Protein AF-A0A0Q6CCL9-F1 (afdb_monomer)

Sequence (77 aa):
MSRSVYVLRDGKLVEKSKALRSDGPFFMRDIDPYESPITGETITSRSQRREEMKRHDCIDARDLKGTLLANGKRHRG

Nearest PDB structures (foldseek):
  2elm-assembly1_A  TM=4.744E-01  e=8.903E+00  Homo sapiens
  9h6b-assembly1_B  TM=2.349E-01  e=2.507E+00  Escherichia coli KLY

Structure (mmCIF, N/CA/C/O backbone):
data_AF-A0A0Q6CCL9-F1
#
_entry.id   AF-A0A0Q6CCL9-F1
#
loop_
_atom_site.group_PDB
_atom_site.id
_atom_site.type_symbol
_atom_site.label_atom_id
_atom_site.label_alt_id
_atom_site.label_comp_id
_atom_site.label_asym_id
_atom_site.label_entity_id
_atom_site.label_seq_id
_atom_site.pdbx_PDB_ins_code
_atom_site.Cartn_x
_atom_site.Cartn_y
_atom_site.Cartn_z
_atom_site.occupancy
_atom_site.B_iso_or_equiv
_atom_site.auth_seq_id
_atom_site.auth_comp_id
_atom_site.auth_asym_id
_atom_site.auth_atom_id
_atom_site.pdbx_PDB_model_num
ATOM 1 N N . ME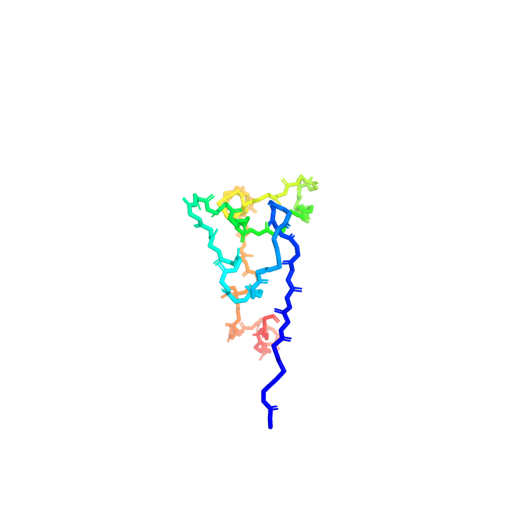T A 1 1 ? -41.194 2.645 14.428 1.00 47.34 1 MET A N 1
ATOM 2 C CA . MET A 1 1 ? -40.629 3.139 15.705 1.00 47.34 1 MET A CA 1
ATOM 3 C C . MET A 1 1 ? -39.110 3.115 15.602 1.00 47.34 1 MET A C 1
ATOM 5 O O . MET A 1 1 ? -38.574 2.105 15.168 1.00 47.34 1 MET A O 1
ATOM 9 N N . SER A 1 2 ? -38.432 4.220 15.915 1.00 71.44 2 SER A N 1
ATOM 10 C CA . SER A 1 2 ? -36.962 4.317 15.885 1.00 71.44 2 SER A CA 1
ATOM 11 C C . SER A 1 2 ? -36.365 3.709 17.162 1.00 71.44 2 SER A C 1
ATOM 13 O O . SER A 1 2 ? -36.871 3.974 18.251 1.00 71.44 2 SER A O 1
ATOM 15 N N . ARG A 1 3 ? -35.313 2.887 17.041 1.00 8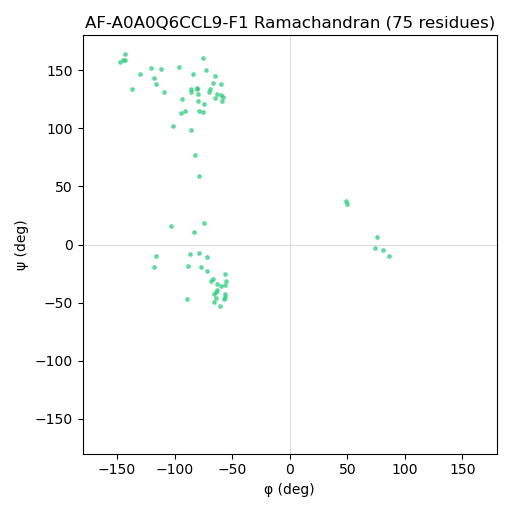1.75 3 ARG A N 1
ATOM 16 C CA . ARG A 1 3 ? -34.581 2.314 18.183 1.00 81.75 3 ARG A CA 1
ATOM 17 C C . ARG A 1 3 ? -33.422 3.237 18.554 1.00 81.75 3 ARG A C 1
ATOM 19 O O . ARG A 1 3 ? -32.462 3.345 17.795 1.00 81.75 3 ARG A O 1
ATOM 26 N N . SER A 1 4 ? -33.472 3.826 19.745 1.00 82.75 4 SER A N 1
ATOM 27 C CA . SER A 1 4 ? -32.351 4.592 20.303 1.00 82.75 4 SER A CA 1
ATOM 28 C C . SER A 1 4 ? -31.372 3.668 21.033 1.00 82.75 4 SER A C 1
ATOM 30 O O . SER A 1 4 ? -31.775 2.801 21.808 1.00 82.75 4 SER A O 1
ATOM 32 N N . VAL A 1 5 ? -30.074 3.840 20.772 1.00 88.88 5 VAL A N 1
ATOM 33 C CA . VAL A 1 5 ? -28.983 3.096 21.424 1.00 88.88 5 VAL A CA 1
ATOM 34 C C . VAL A 1 5 ? -28.240 4.050 22.352 1.00 88.88 5 VAL A C 1
ATOM 36 O O . VAL A 1 5 ? -27.876 5.147 21.932 1.00 88.88 5 VAL A O 1
ATOM 39 N N . TYR A 1 6 ? -28.001 3.634 23.594 1.00 90.56 6 TYR A N 1
ATOM 40 C CA . TYR A 1 6 ? -27.296 4.420 24.608 1.00 90.56 6 TYR A CA 1
ATOM 41 C C . TYR A 1 6 ? -25.942 3.791 24.940 1.00 90.56 6 TYR A C 1
ATOM 43 O O . TYR A 1 6 ? -25.772 2.576 24.835 1.00 90.56 6 TYR A O 1
ATOM 51 N N . VAL A 1 7 ? -24.982 4.626 25.333 1.00 90.38 7 VAL A N 1
ATOM 52 C CA . VAL A 1 7 ? -23.645 4.227 25.789 1.00 90.38 7 VAL A CA 1
ATOM 53 C C . VAL A 1 7 ? -23.335 4.912 27.119 1.00 90.38 7 VAL A C 1
ATOM 55 O O . VAL A 1 7 ? -23.778 6.036 27.356 1.00 90.38 7 VAL A O 1
ATOM 58 N N . LEU A 1 8 ? -22.588 4.241 27.995 1.00 91.56 8 LEU A N 1
ATOM 59 C CA . LEU A 1 8 ? -22.095 4.848 29.231 1.00 91.56 8 LEU A CA 1
ATOM 60 C C . LEU A 1 8 ? -20.859 5.711 28.914 1.00 91.56 8 LEU A C 1
ATOM 62 O O . LEU A 1 8 ? -19.884 5.197 28.366 1.00 91.56 8 LEU A O 1
ATO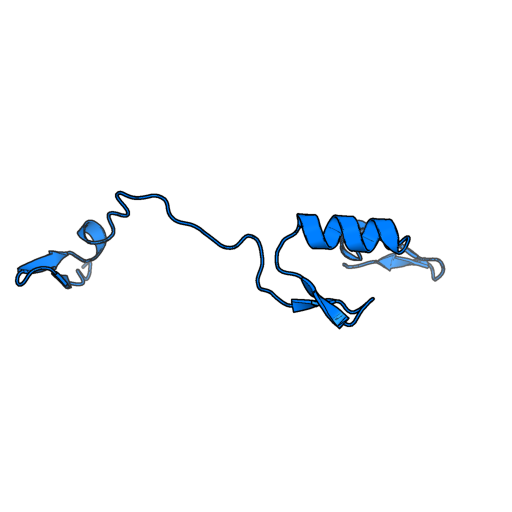M 66 N N . ARG A 1 9 ? -20.881 7.000 29.266 1.00 80.81 9 ARG A N 1
ATOM 67 C CA . ARG A 1 9 ? -19.710 7.899 29.254 1.00 80.81 9 ARG A CA 1
ATOM 68 C C . ARG A 1 9 ? -19.701 8.744 30.520 1.00 80.81 9 ARG A C 1
ATOM 70 O O . ARG A 1 9 ? -20.743 9.274 30.891 1.00 80.81 9 ARG A O 1
ATOM 77 N N . ASP A 1 10 ? -18.548 8.851 31.177 1.00 85.62 10 ASP A N 1
ATOM 78 C CA . ASP A 1 10 ? -18.355 9.662 32.393 1.00 85.62 10 ASP A CA 1
ATOM 79 C C . ASP A 1 10 ? -19.430 9.413 33.474 1.00 85.62 10 ASP A C 1
ATOM 81 O O . ASP A 1 10 ? -19.925 10.332 34.126 1.00 85.62 10 ASP A O 1
ATOM 85 N N . GLY A 1 11 ? -19.859 8.152 33.616 1.00 90.19 11 GLY A N 1
ATOM 86 C CA . GLY A 1 11 ? -20.897 7.735 34.568 1.00 90.19 11 GLY A CA 1
ATOM 87 C C . GLY A 1 11 ? -22.340 8.082 34.175 1.00 90.19 11 GLY A C 1
ATOM 88 O O . GLY A 1 11 ? -23.251 7.850 34.966 1.00 90.19 11 GLY A O 1
ATOM 89 N N . LYS A 1 12 ? -22.583 8.612 32.970 1.00 91.00 12 LYS A N 1
ATOM 90 C CA . LYS A 1 12 ? -23.919 8.986 32.476 1.00 91.00 12 LYS A CA 1
ATOM 91 C C . LYS A 1 12 ? -24.306 8.170 31.241 1.00 91.00 12 LYS A C 1
ATOM 93 O O . LYS A 1 12 ? -23.474 7.875 30.384 1.00 91.00 12 LYS A O 1
ATOM 98 N N . LEU A 1 13 ? -25.590 7.820 31.134 1.00 92.06 13 LEU A N 1
ATOM 99 C CA . LEU A 1 13 ? -26.163 7.240 29.916 1.00 92.06 13 LEU A CA 1
ATOM 100 C C . LEU A 1 13 ? -26.346 8.344 28.875 1.00 92.06 13 LEU A C 1
ATOM 102 O O . LEU A 1 13 ? -27.158 9.252 29.053 1.00 92.06 13 LEU A O 1
ATOM 106 N N . VAL A 1 14 ? -25.594 8.254 27.782 1.00 89.19 14 VAL A N 1
ATOM 107 C CA . VAL A 1 14 ? -25.631 9.215 26.678 1.00 89.19 14 VAL A CA 1
ATOM 108 C C . VAL A 1 14 ? -26.125 8.510 25.422 1.00 89.19 14 VAL A C 1
ATOM 110 O O . VAL A 1 14 ? -25.755 7.374 25.129 1.00 89.19 14 VAL A O 1
ATOM 113 N N . GLU A 1 15 ? -26.988 9.180 24.665 1.00 89.81 15 GLU A N 1
ATOM 114 C CA . GLU A 1 15 ? -27.447 8.695 23.366 1.00 89.81 15 GLU A CA 1
ATOM 115 C C . GLU A 1 15 ? -26.247 8.524 22.416 1.00 89.81 15 GLU A C 1
ATOM 117 O O . GLU A 1 15 ? -25.441 9.444 22.253 1.00 89.81 15 GLU A O 1
ATOM 122 N N . LYS A 1 16 ? -26.110 7.355 21.778 1.00 84.06 16 LYS A N 1
ATOM 123 C CA . LYS A 1 16 ? -24.928 6.993 20.973 1.00 84.06 16 LYS A CA 1
ATOM 124 C C . LYS A 1 16 ? -24.640 8.000 19.851 1.00 84.06 16 LYS A C 1
ATOM 126 O O . LYS A 1 16 ? -23.478 8.281 19.577 1.00 84.06 16 LYS A O 1
ATOM 131 N N . SER A 1 17 ? -25.684 8.572 19.250 1.00 79.94 17 SER A N 1
ATOM 132 C CA . SER A 1 17 ? -25.601 9.631 18.230 1.00 79.94 17 SER A CA 1
ATOM 133 C C . SER A 1 17 ? -24.902 10.899 18.739 1.00 79.94 17 SER A C 1
ATOM 135 O O . SER A 1 17 ? -24.151 11.524 17.999 1.00 79.94 17 SER A O 1
ATOM 137 N N . LYS A 1 18 ? -25.099 11.252 20.015 1.00 76.69 18 LYS A N 1
ATOM 138 C CA . LYS A 1 18 ? -24.519 12.439 20.666 1.00 76.69 18 LYS A CA 1
ATOM 139 C C . LYS A 1 18 ? -23.147 12.172 21.286 1.00 76.69 18 LYS A C 1
ATOM 141 O O . LYS A 1 18 ? -22.407 13.114 21.546 1.00 76.69 18 LYS A O 1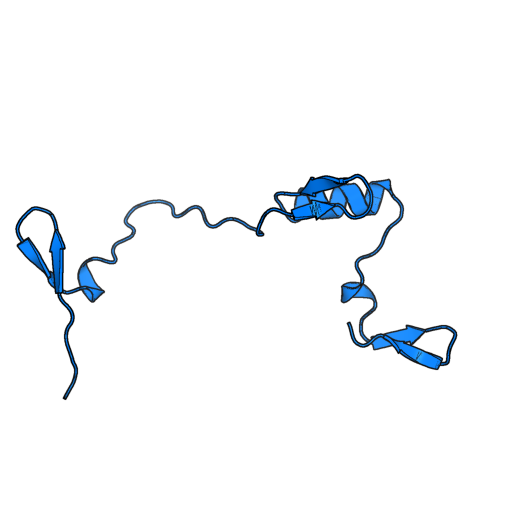
ATOM 146 N N . ALA A 1 19 ? -22.802 10.904 21.517 1.00 72.81 19 ALA A N 1
ATOM 147 C CA . ALA A 1 19 ? -21.491 10.496 22.025 1.00 72.81 19 ALA A CA 1
ATOM 148 C C . ALA A 1 19 ? -20.388 10.518 20.946 1.00 72.81 19 ALA A C 1
ATOM 150 O O . ALA A 1 19 ? -19.203 10.585 21.273 1.00 72.81 19 ALA A O 1
ATOM 151 N N . LEU A 1 20 ? -20.765 10.491 19.663 1.00 66.62 20 LEU A N 1
ATOM 152 C CA . LEU A 1 20 ? -19.875 10.663 18.510 1.00 66.62 20 LEU A CA 1
ATOM 153 C C . LEU A 1 20 ? -19.540 12.150 18.289 1.00 66.62 20 LEU A C 1
ATOM 155 O O . LEU A 1 20 ? -19.817 12.711 17.236 1.00 66.62 20 LEU A O 1
ATOM 159 N N . ARG A 1 21 ? -18.950 12.816 19.284 1.00 60.12 21 ARG A N 1
ATOM 160 C CA . ARG A 1 21 ? -18.240 14.081 19.049 1.00 60.12 21 ARG A CA 1
ATOM 161 C C . ARG A 1 21 ? -16.751 13.775 19.017 1.00 60.12 21 ARG A C 1
ATOM 163 O O . ARG A 1 21 ? -16.148 13.506 20.054 1.00 60.12 21 ARG A O 1
ATOM 170 N N . SER A 1 22 ? -16.176 13.722 17.817 1.00 63.41 22 SER A N 1
ATOM 171 C CA . SER A 1 22 ? -14.727 13.770 17.636 1.00 63.41 22 SER A CA 1
ATOM 172 C C . SER A 1 22 ? -14.308 15.240 17.679 1.00 63.41 22 SER A C 1
ATOM 174 O O . SER A 1 22 ? -14.078 15.853 16.643 1.00 63.41 22 SER A O 1
ATOM 176 N N . ASP A 1 23 ? -14.251 15.833 18.871 1.00 67.56 23 ASP A N 1
ATOM 177 C CA . ASP A 1 23 ? -13.840 17.240 19.038 1.00 67.56 23 ASP A CA 1
ATOM 178 C C . ASP A 1 23 ? -12.309 17.433 18.855 1.00 67.56 23 ASP A C 1
ATOM 1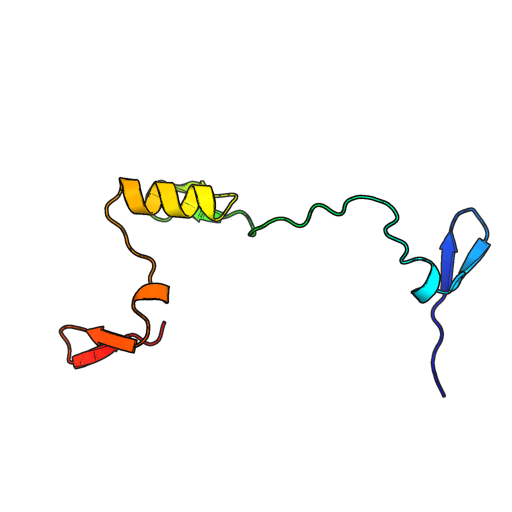80 O O . ASP A 1 23 ? -11.741 18.434 19.280 1.00 67.56 23 ASP A O 1
ATOM 184 N N . GLY A 1 24 ? -11.618 16.477 18.220 1.00 74.69 24 GLY A N 1
ATOM 185 C CA . GLY A 1 24 ? -10.178 16.499 17.970 1.00 74.69 24 GLY A CA 1
ATOM 186 C C . GLY A 1 24 ? -9.813 15.906 16.604 1.00 74.69 24 GLY A C 1
ATOM 187 O O . GLY A 1 24 ? -10.636 15.220 15.990 1.00 74.69 24 GLY A O 1
ATOM 188 N N . PRO A 1 25 ? -8.588 16.167 16.109 1.00 77.12 25 PRO A N 1
ATOM 189 C CA . PRO A 1 25 ? -8.134 15.670 14.816 1.00 77.12 25 PRO A CA 1
ATOM 190 C C . PRO A 1 25 ? -8.193 14.139 14.774 1.00 77.12 25 PRO A C 1
ATOM 192 O O . PRO A 1 25 ? -7.595 13.451 15.600 1.00 77.12 25 PRO A O 1
ATOM 195 N N . PHE A 1 26 ? -8.928 13.609 13.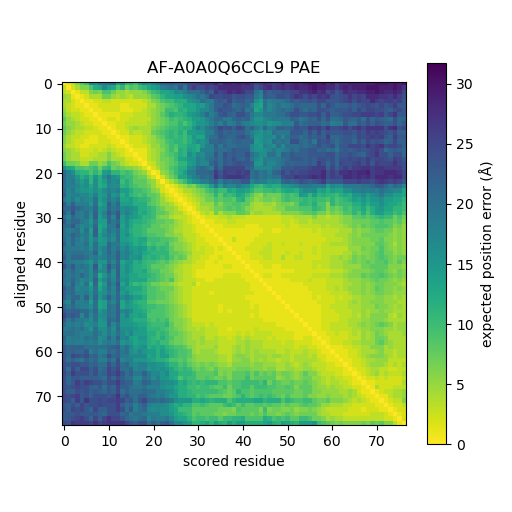797 1.00 74.81 26 PHE A N 1
ATOM 196 C CA . PHE A 1 26 ? -9.005 12.178 13.534 1.00 74.81 26 PHE A CA 1
ATOM 197 C C . PHE A 1 26 ? -7.989 11.809 12.452 1.00 74.81 26 PHE A C 1
ATOM 199 O O . PHE A 1 26 ? -8.126 12.209 11.296 1.00 74.81 26 PHE A O 1
ATOM 206 N N . PHE A 1 27 ? -6.966 11.039 12.821 1.00 72.38 27 PHE A N 1
ATOM 207 C CA . PHE A 1 27 ? -5.977 10.535 11.872 1.00 72.38 27 PHE A CA 1
ATOM 208 C C . PHE A 1 27 ? -6.485 9.233 11.253 1.00 72.38 27 PHE A C 1
ATOM 210 O O . PHE A 1 27 ? -6.384 8.160 11.847 1.00 72.38 27 PHE A O 1
ATOM 217 N N . MET A 1 28 ? -7.047 9.328 10.049 1.00 78.44 28 MET A N 1
ATOM 218 C CA . MET A 1 28 ? -7.369 8.157 9.240 1.00 78.44 28 MET A CA 1
ATOM 219 C C . MET A 1 28 ? -6.133 7.749 8.435 1.00 78.44 28 MET A C 1
ATOM 221 O O . MET A 1 28 ? -5.496 8.593 7.803 1.00 78.44 28 MET A O 1
ATOM 225 N N . ARG A 1 29 ? -5.778 6.460 8.466 1.00 75.38 29 ARG A N 1
ATOM 226 C CA . ARG A 1 29 ? -4.673 5.937 7.651 1.00 75.38 29 ARG A CA 1
ATOM 227 C C . ARG A 1 29 ? -5.054 6.026 6.173 1.00 75.38 29 ARG A C 1
ATOM 229 O O . ARG A 1 29 ? -6.189 5.740 5.808 1.00 75.38 29 ARG A O 1
ATOM 236 N N . ASP A 1 30 ? -4.097 6.425 5.341 1.00 85.88 30 ASP A N 1
ATOM 237 C CA . ASP A 1 30 ? -4.291 6.607 3.897 1.00 85.88 30 ASP A CA 1
ATOM 238 C C . ASP A 1 30 ? -4.620 5.273 3.203 1.00 85.88 30 ASP A C 1
ATOM 240 O O . ASP A 1 30 ? -5.563 5.180 2.410 1.00 85.88 30 ASP A O 1
ATOM 244 N N . ILE A 1 31 ? -3.860 4.230 3.545 1.00 91.00 31 ILE A N 1
ATOM 245 C CA . ILE A 1 31 ? -4.037 2.845 3.101 1.00 91.00 31 ILE A CA 1
ATOM 246 C C . ILE A 1 31 ? -3.706 1.881 4.238 1.00 91.00 31 ILE A C 1
ATOM 248 O O . ILE A 1 31 ? -2.964 2.225 5.164 1.00 91.00 31 ILE A O 1
ATOM 252 N N . ASP A 1 32 ? -4.224 0.661 4.132 1.00 92.62 32 ASP A N 1
ATOM 253 C CA . ASP A 1 32 ? -3.767 -0.438 4.971 1.00 92.62 32 ASP A CA 1
ATOM 254 C C . ASP A 1 32 ? -2.337 -0.829 4.574 1.00 92.62 32 ASP A C 1
ATOM 256 O O . ASP A 1 32 ? -2.053 -0.946 3.375 1.00 92.62 32 ASP A O 1
ATOM 260 N N . PRO A 1 33 ? -1.424 -1.007 5.547 1.00 94.88 33 PRO A N 1
ATOM 261 C CA . PRO A 1 33 ? -0.073 -1.449 5.252 1.00 94.88 33 PRO A CA 1
ATOM 262 C C . PRO A 1 33 ? -0.050 -2.811 4.563 1.00 94.88 33 PRO A C 1
ATOM 264 O O . PRO A 1 33 ? -0.767 -3.723 4.974 1.00 94.88 33 PRO A O 1
ATOM 267 N N . TYR A 1 34 ? 0.800 -2.957 3.552 1.00 95.31 34 TYR A N 1
ATOM 268 C CA . TYR A 1 34 ? 0.981 -4.214 2.827 1.00 95.31 34 TYR A CA 1
ATOM 269 C C . TYR A 1 34 ? 2.444 -4.392 2.406 1.00 95.31 34 TYR A C 1
ATOM 271 O O . TYR A 1 34 ? 3.196 -3.420 2.332 1.00 95.31 34 TYR A O 1
ATOM 279 N N . GLU A 1 35 ? 2.855 -5.628 2.139 1.00 97.38 35 GLU A N 1
ATOM 280 C CA . GLU A 1 35 ? 4.192 -5.923 1.616 1.00 97.38 35 GLU A CA 1
ATOM 281 C C . GLU A 1 35 ? 4.260 -5.658 0.113 1.00 97.38 35 GLU A C 1
ATOM 283 O O . GLU A 1 35 ? 3.422 -6.130 -0.662 1.00 97.38 35 GLU A O 1
ATOM 288 N N . SER A 1 36 ? 5.265 -4.895 -0.308 1.00 94.75 36 SER A N 1
ATOM 289 C CA . SER A 1 36 ? 5.496 -4.615 -1.715 1.00 94.75 36 SER A CA 1
ATOM 290 C C . SER A 1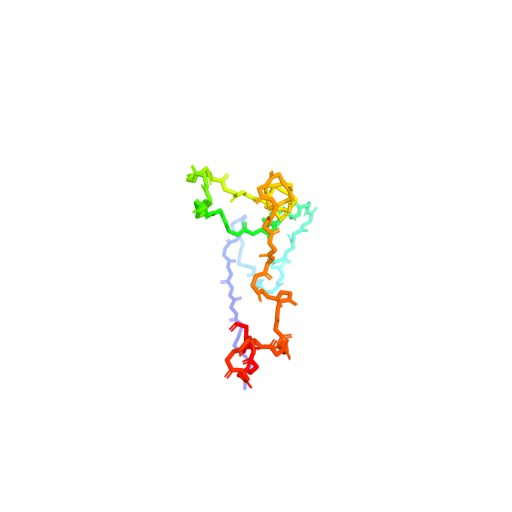 36 ? 5.816 -5.900 -2.481 1.00 94.75 36 SER A C 1
ATOM 292 O O . SER A 1 36 ? 6.748 -6.614 -2.113 1.00 94.75 36 SER A O 1
ATOM 294 N N . PRO A 1 37 ? 5.134 -6.173 -3.607 1.00 92.00 37 PRO A N 1
ATOM 295 C CA . PRO A 1 37 ? 5.473 -7.304 -4.465 1.00 92.00 37 PRO A CA 1
ATOM 296 C C . PRO A 1 37 ? 6.785 -7.102 -5.243 1.00 92.00 37 PRO A C 1
ATOM 298 O O . PRO A 1 37 ? 7.251 -8.041 -5.881 1.00 92.00 37 PRO A O 1
ATOM 301 N N . ILE A 1 38 ? 7.357 -5.892 -5.239 1.00 93.69 38 ILE A N 1
ATOM 302 C CA . ILE A 1 38 ? 8.589 -5.566 -5.972 1.00 93.69 38 ILE A CA 1
ATOM 303 C C . ILE A 1 38 ? 9.816 -5.840 -5.095 1.00 93.69 38 ILE A C 1
ATOM 305 O O . ILE A 1 38 ? 10.777 -6.455 -5.549 1.00 93.69 38 ILE A O 1
ATOM 309 N N . THR A 1 39 ? 9.780 -5.374 -3.844 1.00 94.88 39 THR A N 1
ATOM 310 C CA . THR A 1 39 ? 10.938 -5.367 -2.933 1.00 94.88 39 THR A CA 1
ATOM 311 C C . THR A 1 39 ? 10.739 -6.209 -1.671 1.00 94.88 39 THR A C 1
ATOM 313 O O . THR A 1 39 ? 11.719 -6.573 -1.027 1.00 94.88 39 THR A O 1
ATOM 316 N N . GLY A 1 40 ? 9.492 -6.522 -1.302 1.00 95.25 40 GLY A N 1
ATOM 317 C CA . GLY A 1 40 ? 9.132 -7.122 -0.013 1.00 95.25 40 GLY A CA 1
ATOM 318 C C . GLY A 1 40 ? 9.026 -6.118 1.142 1.00 95.25 40 GLY A C 1
ATOM 319 O O . GLY A 1 40 ? 8.634 -6.495 2.244 1.00 95.25 40 GLY A O 1
ATOM 320 N N . GLU A 1 41 ? 9.342 -4.837 0.928 1.00 95.75 41 GLU A N 1
ATOM 321 C CA . GLU A 1 41 ? 9.254 -3.821 1.981 1.00 95.75 41 GLU A CA 1
ATOM 322 C C . GLU A 1 41 ? 7.801 -3.453 2.312 1.00 95.75 41 GLU A C 1
ATOM 324 O O . GLU A 1 41 ? 6.911 -3.480 1.460 1.00 95.75 41 GLU A O 1
ATOM 329 N N . THR A 1 42 ? 7.537 -3.062 3.562 1.00 96.88 42 THR A N 1
ATOM 330 C CA . THR A 1 42 ? 6.198 -2.621 3.970 1.00 96.88 42 THR A CA 1
ATOM 331 C C . THR A 1 42 ? 5.879 -1.224 3.434 1.00 96.88 42 THR A C 1
ATOM 333 O O . THR A 1 42 ? 6.522 -0.231 3.788 1.00 96.88 42 THR A O 1
ATOM 336 N N . ILE A 1 43 ? 4.808 -1.133 2.650 1.00 95.69 43 ILE A N 1
ATOM 337 C CA . ILE A 1 43 ? 4.230 0.114 2.155 1.00 95.69 43 ILE A CA 1
ATOM 338 C C . ILE A 1 43 ? 3.118 0.562 3.096 1.00 95.69 43 ILE A C 1
ATOM 340 O O . ILE A 1 43 ? 2.173 -0.178 3.349 1.00 95.69 43 ILE A O 1
ATOM 344 N N . THR A 1 44 ? 3.211 1.792 3.598 1.00 94.56 44 THR A N 1
ATOM 345 C CA . THR A 1 44 ? 2.278 2.348 4.599 1.00 94.56 44 THR A CA 1
ATOM 346 C C . THR A 1 44 ? 1.470 3.547 4.095 1.00 94.56 44 THR A C 1
ATOM 348 O O . THR A 1 44 ? 0.531 3.981 4.761 1.00 94.56 44 THR A O 1
ATOM 351 N N . SER A 1 45 ? 1.817 4.094 2.925 1.00 93.69 45 SER A N 1
ATOM 352 C CA . SER A 1 45 ? 1.161 5.265 2.328 1.00 93.69 45 SER A CA 1
ATOM 353 C C . SER A 1 45 ? 1.151 5.210 0.797 1.00 93.69 45 SER A C 1
ATOM 355 O O . SER A 1 45 ? 2.002 4.565 0.173 1.00 93.69 45 SER A O 1
ATOM 357 N N . ARG A 1 46 ? 0.212 5.922 0.153 1.00 91.44 46 ARG A N 1
ATOM 358 C CA . ARG A 1 46 ? 0.158 6.013 -1.319 1.00 91.44 46 ARG A CA 1
ATOM 359 C C . ARG A 1 46 ? 1.355 6.757 -1.907 1.00 91.44 46 ARG A C 1
ATOM 361 O O . ARG A 1 46 ? 1.721 6.477 -3.045 1.00 91.44 46 ARG A O 1
ATOM 368 N N . SER A 1 47 ? 1.951 7.706 -1.182 1.00 92.88 47 SER A N 1
ATOM 369 C CA . SER A 1 47 ? 3.173 8.396 -1.623 1.00 92.88 47 SER A CA 1
ATOM 370 C C . SER A 1 47 ? 4.354 7.436 -1.700 1.00 92.88 47 SER A C 1
ATOM 372 O O . SER A 1 47 ? 4.967 7.351 -2.760 1.00 92.88 47 SER A O 1
ATOM 374 N N . GLN A 1 48 ? 4.588 6.652 -0.642 1.00 94.44 48 GLN A N 1
ATOM 375 C CA . GLN A 1 48 ? 5.647 5.637 -0.606 1.00 94.44 48 GLN A CA 1
ATOM 376 C C . GLN A 1 48 ? 5.502 4.648 -1.772 1.00 94.44 48 GLN A C 1
ATOM 378 O O . GLN A 1 48 ? 6.459 4.395 -2.499 1.00 94.44 48 GLN A O 1
ATOM 383 N N . ARG A 1 49 ? 4.274 4.178 -2.027 1.00 93.56 49 ARG A N 1
ATOM 384 C CA . ARG A 1 49 ? 3.963 3.324 -3.181 1.00 93.56 49 ARG A CA 1
ATOM 385 C C . ARG A 1 49 ? 4.324 3.967 -4.526 1.00 93.56 49 ARG A C 1
ATOM 387 O O . ARG A 1 49 ? 4.892 3.310 -5.390 1.00 93.56 49 ARG A O 1
ATOM 394 N N . ARG A 1 50 ? 3.947 5.235 -4.745 1.00 92.62 50 ARG A N 1
ATOM 395 C CA . ARG A 1 50 ? 4.225 5.941 -6.013 1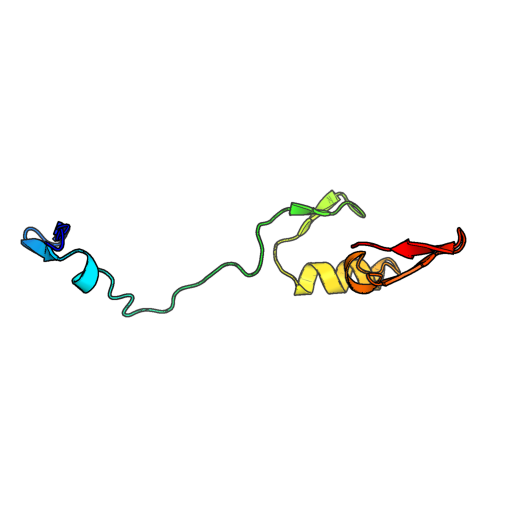.00 92.62 50 ARG A CA 1
ATOM 396 C C . ARG A 1 50 ? 5.723 6.109 -6.248 1.00 92.62 50 ARG A C 1
ATOM 398 O O . ARG A 1 50 ? 6.173 5.962 -7.379 1.00 92.62 50 ARG A O 1
ATOM 405 N N . GLU A 1 51 ? 6.476 6.425 -5.200 1.00 94.94 51 GLU A N 1
ATOM 406 C CA . GLU A 1 51 ? 7.932 6.567 -5.279 1.00 94.94 51 GLU A CA 1
ATOM 407 C C . GLU A 1 51 ? 8.620 5.241 -5.592 1.00 94.94 51 GLU A C 1
ATOM 409 O O . GLU A 1 51 ? 9.507 5.206 -6.443 1.00 94.94 51 GLU A O 1
ATOM 414 N N . GLU A 1 52 ? 8.179 4.152 -4.961 1.00 95.69 52 GLU A N 1
ATOM 415 C CA . GLU A 1 52 ? 8.675 2.810 -5.258 1.00 95.69 52 GLU A CA 1
ATOM 416 C C . GLU A 1 52 ? 8.406 2.428 -6.718 1.00 95.69 52 GLU A C 1
ATOM 418 O O . GLU A 1 52 ? 9.341 2.096 -7.444 1.00 95.69 52 GLU A O 1
ATOM 423 N N . MET A 1 53 ? 7.155 2.546 -7.180 1.00 94.06 53 MET A N 1
ATOM 424 C CA . MET A 1 53 ? 6.809 2.227 -8.570 1.00 94.06 53 MET A CA 1
ATOM 425 C C . MET A 1 53 ? 7.647 3.044 -9.558 1.00 94.06 53 MET A C 1
ATOM 427 O O . MET A 1 53 ? 8.174 2.486 -10.515 1.00 94.06 53 MET A O 1
ATOM 431 N N . LYS A 1 54 ? 7.848 4.340 -9.286 1.00 93.88 54 LYS A N 1
ATOM 432 C CA . LYS A 1 54 ? 8.701 5.207 -10.107 1.00 93.88 54 LYS A CA 1
ATOM 433 C C . LYS A 1 54 ? 10.165 4.754 -10.117 1.00 93.88 54 LYS A C 1
ATOM 435 O O . LYS A 1 54 ? 10.809 4.856 -11.151 1.00 93.88 54 LYS A O 1
ATOM 440 N N . ARG A 1 55 ? 10.705 4.291 -8.986 1.00 95.62 55 ARG A N 1
ATOM 441 C CA . ARG A 1 55 ? 12.100 3.823 -8.881 1.00 95.62 55 ARG A CA 1
ATOM 442 C C . ARG A 1 55 ? 12.344 2.533 -9.665 1.00 95.62 55 ARG A C 1
ATOM 444 O O . ARG A 1 55 ? 13.453 2.321 -10.138 1.00 95.62 55 ARG A O 1
ATOM 451 N N . HIS A 1 56 ? 11.324 1.689 -9.775 1.00 95.19 56 HIS A N 1
ATOM 452 C CA . HIS A 1 56 ? 11.396 0.385 -10.432 1.00 95.19 56 HIS A CA 1
ATOM 453 C C . HIS A 1 56 ? 10.769 0.370 -11.836 1.00 95.19 56 HIS A C 1
ATOM 455 O O . HIS A 1 56 ? 10.467 -0.708 -12.342 1.00 95.19 56 HIS A O 1
ATOM 461 N N . ASP A 1 57 ? 10.531 1.540 -12.444 1.00 94.56 57 ASP A N 1
ATOM 462 C CA . ASP A 1 57 ? 9.885 1.690 -13.760 1.00 94.56 57 ASP A CA 1
ATOM 463 C C . ASP A 1 57 ? 8.570 0.896 -13.900 1.00 94.56 57 ASP A C 1
ATOM 465 O O . ASP A 1 57 ? 8.211 0.376 -14.958 1.00 94.56 57 ASP A O 1
ATOM 469 N N . CYS A 1 58 ? 7.833 0.800 -12.795 1.00 92.50 58 CYS A N 1
ATOM 470 C CA . CYS A 1 58 ? 6.559 0.106 -12.706 1.00 92.50 58 CYS A CA 1
ATOM 471 C C . CYS A 1 58 ? 5.385 1.078 -12.868 1.00 92.50 58 CYS A C 1
ATOM 473 O O . CYS A 1 58 ? 5.450 2.253 -12.500 1.00 92.50 58 CYS A O 1
ATOM 475 N N . ILE A 1 59 ? 4.266 0.549 -13.359 1.00 89.12 59 ILE A N 1
ATOM 476 C CA . ILE A 1 59 ? 2.983 1.252 -13.464 1.00 89.12 59 ILE A CA 1
ATOM 477 C C . ILE A 1 59 ? 1.911 0.518 -12.661 1.00 89.12 59 ILE A C 1
ATOM 479 O O . ILE A 1 59 ? 1.970 -0.702 -12.491 1.00 89.12 59 ILE A O 1
ATOM 483 N N . ASP A 1 60 ? 0.918 1.254 -12.170 1.00 86.00 60 ASP A N 1
ATOM 484 C CA . ASP A 1 60 ? -0.210 0.654 -11.4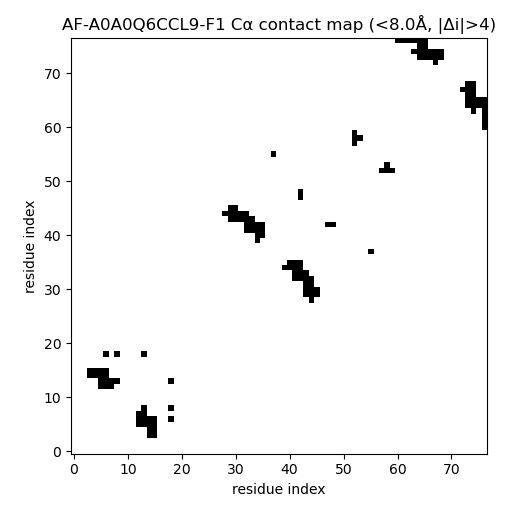68 1.00 86.00 60 ASP A CA 1
ATOM 485 C C . ASP A 1 60 ? -1.086 -0.131 -12.456 1.00 86.00 60 ASP A C 1
ATOM 487 O O . ASP A 1 60 ? -1.503 0.393 -13.489 1.00 86.00 60 ASP A O 1
ATOM 491 N N . ALA A 1 61 ? -1.440 -1.372 -12.116 1.00 84.50 61 ALA A N 1
ATOM 492 C CA . ALA A 1 61 ? -2.397 -2.158 -12.894 1.00 84.50 61 ALA A CA 1
ATOM 493 C C . ALA A 1 61 ? -3.741 -1.422 -13.067 1.00 84.50 61 ALA A C 1
ATOM 495 O O . ALA A 1 61 ? -4.383 -1.515 -14.113 1.00 84.50 61 ALA A O 1
ATOM 496 N N . ARG A 1 62 ? -4.143 -0.609 -12.082 1.00 83.19 62 ARG A N 1
ATOM 497 C CA . ARG A 1 62 ? -5.363 0.209 -12.180 1.00 83.19 62 ARG A CA 1
ATOM 498 C C . ARG A 1 62 ? -5.292 1.238 -13.304 1.00 83.19 62 ARG A C 1
ATOM 500 O O . ARG A 1 62 ? -6.315 1.485 -13.942 1.00 83.19 62 ARG A O 1
ATOM 507 N N . ASP A 1 63 ? -4.110 1.786 -13.573 1.00 87.12 63 ASP A N 1
ATOM 508 C CA . ASP A 1 63 ? -3.901 2.777 -14.634 1.00 87.12 63 ASP A CA 1
ATOM 509 C C . ASP A 1 63 ? -3.986 2.133 -16.024 1.00 87.12 63 ASP A C 1
ATOM 511 O O . ASP A 1 63 ? -4.321 2.789 -17.008 1.00 87.12 63 ASP A O 1
ATOM 515 N N . LEU A 1 64 ? -3.765 0.819 -16.108 1.00 86.94 64 LEU A N 1
ATOM 516 C CA . LEU A 1 64 ? -3.928 0.055 -17.339 1.00 86.94 64 LEU A CA 1
ATOM 517 C C . LEU A 1 64 ? -5.393 -0.273 -17.653 1.00 86.94 64 LEU A C 1
ATOM 519 O O . LEU A 1 64 ? -5.673 -0.834 -18.715 1.00 86.94 64 LEU A O 1
ATOM 523 N N . LYS A 1 65 ? -6.353 0.009 -16.768 1.00 90.12 65 LYS A N 1
ATOM 524 C CA . LYS A 1 65 ? -7.750 -0.396 -16.974 1.00 90.12 65 LYS A CA 1
ATOM 525 C C . LYS A 1 65 ? -8.308 0.175 -18.285 1.00 90.12 65 LYS A C 1
ATOM 527 O O . LYS A 1 65 ? -8.275 1.372 -18.539 1.00 90.12 65 LYS A O 1
ATOM 532 N N . GLY A 1 66 ? -8.865 -0.697 -19.123 1.00 87.62 66 GLY A N 1
ATOM 533 C CA . GLY A 1 66 ? -9.445 -0.348 -20.422 1.00 87.62 66 GLY A CA 1
ATOM 534 C C . GLY A 1 66 ? -8.452 -0.310 -21.586 1.00 87.62 66 GLY A C 1
ATOM 535 O O . GLY A 1 66 ? -8.905 -0.277 -22.738 1.00 87.62 66 GLY A O 1
ATOM 536 N N . THR A 1 67 ? -7.143 -0.382 -21.316 1.00 88.12 67 THR A N 1
ATOM 537 C CA . THR A 1 67 ? -6.108 -0.464 -22.357 1.00 88.12 67 THR A CA 1
ATOM 538 C C . THR A 1 67 ? -6.229 -1.764 -23.150 1.00 88.12 67 THR A C 1
ATOM 540 O O . THR A 1 67 ? -6.632 -2.805 -22.620 1.00 88.12 67 THR A O 1
ATOM 543 N N . LEU A 1 68 ? -5.925 -1.691 -24.447 1.00 90.06 68 LEU A N 1
ATOM 544 C CA . LEU A 1 68 ? -5.824 -2.857 -25.320 1.00 90.06 68 LEU A CA 1
ATOM 545 C C . LEU A 1 68 ? -4.474 -3.530 -25.083 1.00 90.06 68 LEU A C 1
ATOM 547 O O . LEU A 1 68 ? -3.426 -2.950 -25.354 1.00 90.06 68 LEU A O 1
ATOM 551 N N . LEU A 1 69 ? -4.514 -4.755 -24.571 1.00 85.19 69 LEU A N 1
ATOM 552 C CA . LEU A 1 69 ? -3.334 -5.592 -24.418 1.00 85.19 69 LEU A CA 1
ATOM 553 C C . LEU A 1 69 ? -2.919 -6.158 -25.782 1.00 85.19 69 LEU A C 1
ATOM 555 O O . LEU A 1 69 ? -3.735 -6.272 -26.698 1.00 85.19 69 LEU A O 1
ATOM 559 N N . ALA A 1 70 ? -1.665 -6.603 -25.892 1.00 87.62 70 ALA A N 1
ATOM 560 C CA . ALA A 1 70 ? -1.125 -7.196 -27.121 1.00 87.62 70 ALA A CA 1
ATOM 561 C C . ALA A 1 70 ? -1.936 -8.407 -27.630 1.00 87.62 70 ALA A C 1
ATOM 563 O O . ALA A 1 70 ? -1.963 -8.687 -28.822 1.00 87.62 70 ALA A O 1
ATOM 564 N N . ASN A 1 71 ? -2.646 -9.103 -26.738 1.00 90.19 71 ASN A N 1
ATOM 565 C CA . ASN A 1 71 ? -3.529 -10.223 -27.076 1.00 90.19 71 ASN A CA 1
ATOM 566 C C . ASN A 1 71 ? -4.939 -9.795 -27.542 1.00 90.19 71 ASN A C 1
ATOM 568 O O . ASN A 1 71 ? -5.845 -10.628 -27.592 1.00 90.19 71 ASN A O 1
ATOM 572 N N . GLY A 1 72 ? -5.162 -8.504 -27.805 1.00 89.75 72 GLY A N 1
ATOM 573 C CA . GLY A 1 72 ? -6.445 -7.947 -28.241 1.00 89.75 72 GLY A CA 1
ATOM 574 C C . GLY A 1 72 ? -7.513 -7.849 -27.145 1.00 89.75 72 GLY A C 1
ATOM 575 O O . GLY A 1 72 ? -8.599 -7.323 -27.392 1.00 89.75 72 GLY A O 1
ATOM 576 N N . LYS A 1 73 ? -7.241 -8.321 -25.921 1.00 89.81 73 LYS A N 1
ATOM 577 C CA . LYS A 1 73 ? -8.166 -8.178 -24.789 1.00 89.81 73 LYS A CA 1
ATOM 578 C C . LYS A 1 73 ? -7.984 -6.814 -24.133 1.00 89.81 73 LYS A C 1
ATOM 580 O O . LYS A 1 73 ? -6.876 -6.297 -24.033 1.00 89.81 73 LYS A O 1
ATOM 585 N N . ARG A 1 74 ? -9.077 -6.248 -23.623 1.00 91.31 74 ARG A N 1
ATOM 586 C CA . ARG A 1 74 ? -9.010 -5.061 -22.764 1.00 91.31 74 ARG A CA 1
ATOM 587 C C . ARG A 1 74 ? -8.649 -5.461 -21.340 1.00 91.31 74 ARG A C 1
ATOM 589 O O . ARG A 1 74 ? -9.259 -6.389 -20.800 1.00 91.31 74 ARG A O 1
ATOM 596 N N . HIS A 1 75 ? -7.704 -4.755 -20.728 1.00 86.88 75 HIS A N 1
ATOM 597 C CA . HIS A 1 75 ? -7.396 -4.950 -19.316 1.00 86.88 75 HIS A CA 1
ATOM 598 C C . HIS A 1 75 ? -8.603 -4.533 -18.466 1.00 86.88 75 HIS A C 1
ATOM 600 O O . HIS A 1 75 ? -9.142 -3.438 -18.632 1.00 86.88 75 HIS A O 1
ATOM 606 N N . ARG A 1 76 ? -9.082 -5.424 -17.595 1.00 84.94 76 ARG A N 1
ATOM 607 C CA . ARG A 1 76 ? -10.324 -5.201 -16.834 1.00 84.94 76 ARG A CA 1
ATOM 608 C C . ARG A 1 76 ? -10.108 -4.431 -15.523 1.00 84.94 76 ARG A C 1
ATOM 610 O O . ARG A 1 76 ? -11.093 -3.942 -14.963 1.00 84.94 76 ARG A O 1
ATOM 617 N N . GLY A 1 77 ? -8.846 -4.215 -15.145 1.00 72.81 77 GLY A N 1
ATOM 618 C CA . GLY A 1 77 ? -8.446 -3.742 -13.821 1.00 72.81 77 GLY A CA 1
ATOM 619 C C . GLY A 1 77 ? -8.227 -4.908 -12.874 1.00 72.81 77 GLY A C 1
ATOM 620 O O . GLY A 1 77 ? -9.029 -5.867 -12.946 1.00 72.81 77 GLY A O 1
#

pLDDT: mean 86.55, std 9.61, range [47.34, 97.38]

Solvent-accessible surface area (backbone atoms only — not comparable to full-atom values): 5137 Å² total; per-residue (Å²): 135,88,87,87,57,71,41,83,51,98,93,37,86,36,51,46,81,74,66,71,64,77,92,57,93,79,88,74,76,84,44,81,69,44,67,35,92,88,78,61,49,79,37,60,39,68,65,59,46,53,52,51,30,60,74,68,79,48,76,61,65,69,78,45,43,67,40,74,41,98,85,73,47,60,38,84,94

Foldseek 3Di:
DDDWDWDDDPNDTDTPVVVPDPVDDDDDFQDDWDQDPVPRDIDRHPVSVVVVCVVVVHDDLVVQAQPQDPVRDGSND

Mean predicted aligned error: 11.16 Å

Radius of gyration: 22.57 Å; Cα contacts (8 Å, |Δi|>4): 68; chains: 1; bounding box: 53×28×63 Å

Secondary structure (DSSP, 8-state):
-----EEEETTEEEEHHHH----S-----SS--EE-TTT-PEE-SHHHHHHHHHHTT---GGGGTT-B-TTSPBP--